Protein AF-A0A352NZB4-F1 (afdb_monomer)

Radius of gyration: 23.33 Å; Cα contacts (8 Å, |Δi|>4): 20; chains: 1; bounding box: 43×46×61 Å

Sequence (84 aa):
MKISITVETTAIKKLCILLFWLFVWELCSLFIGNSLILPSPFEVIKTLFILARGTYFWKSVFSSIVRVILGILISIVIGIVLGV

pLDDT: mean 83.31, std 14.48, range [38.16, 98.44]

Foldseek 3Di:
DDDDPPPVVVVVVVVVVVVVVLVVLQVVCVVVVDCVPRNRPVVVVVVCVVLVPDPVNVVVVVVVVVVVVVVVVVVVVVCVVVVD

Mean predicted aligned error: 9.97 Å

Solvent-accessible surface area (backbone atoms only — not comparable to full-atom values): 4841 Å² total; per-residue (Å²): 136,89,77,87,73,72,57,62,63,54,54,51,50,51,50,51,52,51,50,51,52,52,48,51,49,38,52,51,20,62,74,66,72,40,70,88,81,38,58,38,66,66,58,49,53,52,49,51,52,55,43,70,70,34,68,67,48,55,54,49,52,51,53,51,51,52,50,51,53,50,52,51,52,51,52,50,54,52,49,52,68,74,72,107

Structure (mmCIF, N/CA/C/O backbone):
data_AF-A0A352NZB4-F1
#
_entr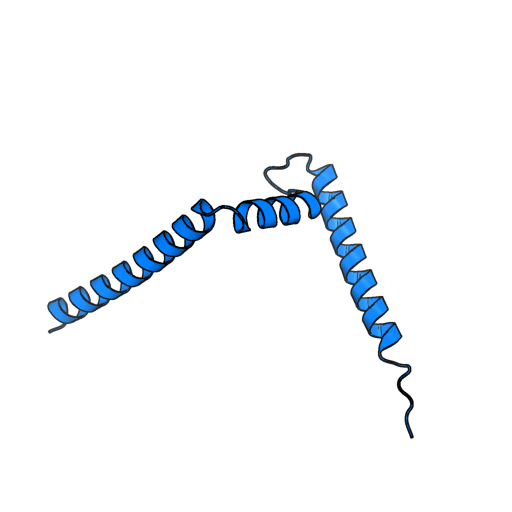y.id   AF-A0A352NZB4-F1
#
loop_
_atom_site.group_PDB
_atom_site.id
_atom_site.type_symbol
_atom_site.label_atom_id
_atom_site.label_alt_id
_atom_site.label_comp_id
_atom_site.label_asym_id
_atom_site.label_entity_id
_atom_site.label_seq_id
_atom_site.pdbx_PDB_ins_code
_atom_site.Cartn_x
_atom_site.Cartn_y
_atom_site.Cartn_z
_atom_site.occupancy
_atom_site.B_iso_or_equiv
_atom_site.auth_seq_id
_atom_site.auth_comp_id
_atom_site.auth_asym_id
_atom_site.auth_atom_id
_atom_site.pdbx_PDB_model_num
ATOM 1 N N . MET A 1 1 ? 7.893 -29.104 33.634 1.00 40.34 1 MET A N 1
ATOM 2 C CA . MET A 1 1 ? 6.750 -29.102 32.698 1.00 40.34 1 MET A CA 1
ATOM 3 C C . MET A 1 1 ? 6.081 -27.728 32.782 1.00 40.34 1 MET A C 1
ATOM 5 O O . MET A 1 1 ? 5.328 -27.489 33.713 1.00 40.34 1 MET A O 1
ATOM 9 N N . LYS A 1 2 ? 6.491 -26.763 31.938 1.00 38.16 2 LYS A N 1
ATOM 10 C CA . LYS A 1 2 ? 5.984 -25.374 31.977 1.00 38.16 2 LYS A CA 1
ATOM 11 C C . LYS A 1 2 ? 4.710 -25.285 31.139 1.00 38.16 2 LYS A C 1
ATOM 13 O O . LYS A 1 2 ? 4.739 -25.587 29.953 1.00 38.16 2 LYS A O 1
ATOM 18 N N . ILE A 1 3 ? 3.619 -24.920 31.799 1.00 50.97 3 ILE A N 1
ATOM 19 C CA . ILE A 1 3 ? 2.255 -24.893 31.269 1.00 50.97 3 ILE A CA 1
ATOM 20 C C . ILE A 1 3 ? 1.955 -23.504 30.685 1.00 50.97 3 ILE A C 1
ATOM 22 O O . ILE A 1 3 ? 2.388 -22.481 31.214 1.00 50.97 3 ILE A O 1
ATOM 26 N N . SER A 1 4 ? 1.244 -23.511 29.564 1.00 54.59 4 SER A N 1
ATOM 27 C CA . SER A 1 4 ? 1.047 -22.486 28.531 1.00 54.59 4 SER A CA 1
ATOM 28 C C . SER A 1 4 ? 0.287 -21.196 28.911 1.00 54.59 4 SER A C 1
ATOM 30 O O . SER A 1 4 ? -0.446 -20.658 28.090 1.00 54.59 4 SER A O 1
ATOM 32 N N . ILE A 1 5 ? 0.452 -20.649 30.117 1.00 58.38 5 ILE A N 1
ATOM 33 C CA . ILE A 1 5 ? -0.366 -19.519 30.623 1.00 58.38 5 ILE A CA 1
ATOM 34 C C . ILE A 1 5 ? 0.155 -18.100 30.297 1.00 58.38 5 ILE A C 1
ATOM 36 O O . ILE A 1 5 ? -0.502 -17.118 30.629 1.00 58.38 5 ILE A O 1
ATOM 40 N N . THR A 1 6 ? 1.307 -17.932 29.638 1.00 56.25 6 THR A N 1
ATOM 41 C CA . THR A 1 6 ? 1.907 -16.596 29.391 1.00 56.25 6 THR A CA 1
ATOM 42 C C . THR A 1 6 ? 1.563 -15.953 28.040 1.00 56.25 6 THR A C 1
ATOM 44 O O . THR A 1 6 ? 1.835 -14.768 27.842 1.00 56.25 6 THR A O 1
ATOM 47 N N . VAL A 1 7 ? 0.964 -16.691 27.103 1.00 56.28 7 VAL A N 1
ATOM 48 C CA . VAL A 1 7 ? 0.706 -16.184 25.738 1.00 56.28 7 VAL A CA 1
ATOM 49 C C . VAL A 1 7 ? -0.609 -15.390 25.657 1.00 56.28 7 VAL A C 1
ATOM 51 O O . VAL A 1 7 ? -0.679 -14.374 24.969 1.00 56.28 7 VAL A O 1
ATOM 54 N N . GLU A 1 8 ? -1.621 -15.784 26.433 1.00 59.28 8 GLU A N 1
ATOM 55 C CA . GLU A 1 8 ? -2.944 -15.137 26.485 1.00 59.28 8 GLU A CA 1
ATOM 56 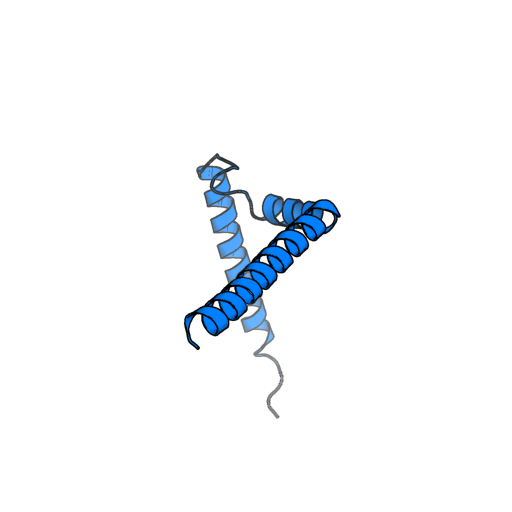C C . GLU A 1 8 ? -2.842 -13.646 26.864 1.00 59.28 8 GLU A C 1
ATOM 58 O O . GLU A 1 8 ? -3.361 -12.769 26.173 1.00 59.28 8 GLU A O 1
ATOM 63 N N . THR A 1 9 ? -2.089 -13.322 27.922 1.00 63.50 9 THR A N 1
ATOM 64 C CA . THR A 1 9 ? -1.968 -11.941 28.426 1.00 63.50 9 THR A CA 1
ATOM 65 C C . THR A 1 9 ? -1.234 -11.016 27.456 1.00 63.50 9 THR A C 1
ATOM 67 O O . THR A 1 9 ? -1.550 -9.828 27.372 1.00 63.50 9 THR A O 1
ATOM 70 N N . THR A 1 10 ? -0.273 -11.537 26.688 1.00 67.81 10 THR A N 1
ATOM 71 C CA . THR A 1 10 ? 0.469 -10.744 25.698 1.00 67.81 10 THR A CA 1
ATOM 72 C C . THR A 1 10 ? -0.344 -10.496 24.430 1.00 67.81 10 THR A C 1
ATOM 74 O O . THR A 1 10 ? -0.271 -9.392 23.884 1.00 67.81 10 THR A O 1
ATOM 77 N N . ALA A 1 11 ? -1.156 -11.462 23.989 1.00 77.31 11 ALA A N 1
ATOM 78 C CA . ALA A 1 11 ? -2.095 -11.277 22.882 1.00 77.31 11 ALA A CA 1
ATOM 79 C C . ALA A 1 11 ? -3.180 -10.243 23.228 1.00 77.31 11 ALA A C 1
ATOM 81 O O . ALA A 1 11 ? -3.398 -9.305 22.459 1.00 77.31 11 ALA A O 1
ATOM 82 N N . ILE A 1 12 ? -3.773 -10.343 24.422 1.00 81.62 12 ILE A N 1
ATOM 83 C CA . ILE A 1 12 ? -4.762 -9.377 24.925 1.00 81.62 12 ILE A CA 1
ATOM 84 C C . ILE A 1 12 ? -4.145 -7.978 25.020 1.00 81.62 12 ILE A C 1
ATOM 86 O O . ILE A 1 12 ? -4.735 -7.007 24.552 1.00 81.62 12 ILE A O 1
ATOM 90 N N . LYS A 1 13 ? -2.918 -7.860 25.543 1.00 83.38 13 LYS A N 1
ATOM 91 C CA . LYS A 1 13 ? -2.220 -6.569 25.628 1.00 83.38 13 LYS A CA 1
ATOM 92 C C . LYS A 1 13 ? -1.988 -5.949 24.246 1.00 83.38 13 LYS A C 1
ATOM 94 O O . LYS A 1 13 ? -2.220 -4.755 24.077 1.00 83.38 13 LYS A O 1
ATOM 99 N N . LYS A 1 14 ? -1.557 -6.738 23.255 1.00 83.69 14 LYS A N 1
ATOM 100 C CA . LYS A 1 14 ? -1.386 -6.264 21.869 1.00 83.69 14 LYS A CA 1
ATOM 101 C C . LYS A 1 14 ? -2.707 -5.821 21.249 1.00 83.69 14 LYS A C 1
ATOM 103 O O . LYS A 1 14 ? -2.740 -4.772 20.612 1.00 83.69 14 LYS A O 1
ATOM 108 N N . LEU A 1 15 ? -3.778 -6.583 21.462 1.00 86.19 15 LEU A N 1
ATOM 109 C CA . LEU A 1 15 ? -5.107 -6.232 20.972 1.00 86.19 15 LEU A CA 1
ATOM 110 C C . LEU A 1 15 ? -5.605 -4.925 21.604 1.00 86.19 15 LEU A C 1
ATOM 112 O O . LEU A 1 15 ? -6.081 -4.055 20.884 1.00 86.19 15 LEU A O 1
ATOM 116 N N . CYS A 1 16 ? -5.410 -4.738 22.912 1.00 85.31 16 CYS A N 1
ATOM 117 C CA . CYS A 1 16 ? -5.736 -3.487 23.599 1.00 85.31 16 CYS A CA 1
ATOM 118 C C . CYS A 1 16 ? -4.920 -2.298 23.075 1.00 85.31 16 CYS A C 1
ATOM 120 O O . CYS A 1 16 ? -5.479 -1.222 22.903 1.00 85.31 16 CYS A O 1
ATOM 122 N N . ILE A 1 17 ? -3.624 -2.475 22.788 1.00 88.44 17 ILE A N 1
ATOM 123 C CA . ILE A 1 17 ? -2.786 -1.420 22.188 1.00 88.44 17 ILE A CA 1
ATOM 124 C C . ILE A 1 17 ? -3.299 -1.058 20.790 1.00 88.44 17 ILE A C 1
ATOM 126 O O . ILE A 1 17 ? -3.395 0.121 20.457 1.00 88.44 17 ILE A O 1
ATOM 130 N N . LEU A 1 18 ? -3.651 -2.063 19.986 1.00 88.81 18 LEU A N 1
ATOM 131 C CA . LEU A 1 18 ? -4.183 -1.856 18.643 1.00 88.81 18 LEU A CA 1
ATOM 132 C C . LEU A 1 18 ? -5.527 -1.125 18.695 1.00 88.81 18 LEU A C 1
ATOM 134 O O . LEU A 1 18 ? -5.691 -0.136 17.988 1.00 88.81 18 LEU A O 1
ATOM 138 N N . LEU A 1 19 ? -6.452 -1.552 19.562 1.00 87.62 19 LEU A N 1
ATOM 139 C CA . LEU A 1 19 ? -7.733 -0.869 19.767 1.00 87.62 19 LEU A CA 1
ATOM 140 C C . LEU A 1 19 ? -7.545 0.556 20.287 1.00 87.62 19 LEU A C 1
ATOM 142 O O . LEU A 1 19 ? -8.216 1.459 19.802 1.00 87.62 19 LEU A O 1
ATOM 146 N N . PHE A 1 20 ? -6.635 0.769 21.240 1.00 89.00 20 PHE A N 1
ATOM 147 C CA . PHE A 1 20 ? -6.324 2.101 21.756 1.00 89.00 20 PHE A CA 1
ATOM 148 C C . PHE A 1 20 ? -5.850 3.019 20.631 1.00 89.00 20 PHE A C 1
ATOM 150 O O . PHE A 1 20 ? -6.369 4.119 20.473 1.00 89.00 20 PHE A O 1
ATOM 157 N N . TRP A 1 21 ? -4.914 2.553 19.805 1.00 89.12 21 TRP A N 1
ATOM 158 C CA . TRP A 1 21 ? -4.409 3.346 18.690 1.00 89.12 21 TRP A CA 1
ATOM 159 C C . TRP A 1 21 ? -5.468 3.576 17.605 1.00 89.12 21 TRP A C 1
ATOM 161 O O . TRP A 1 21 ? -5.563 4.673 17.061 1.00 89.12 21 TRP A O 1
ATOM 171 N N . LEU A 1 22 ? -6.307 2.573 17.329 1.00 86.62 22 LEU A N 1
ATOM 172 C CA . LEU A 1 22 ? -7.434 2.699 16.403 1.00 86.62 22 LEU A CA 1
ATOM 173 C C . LEU A 1 22 ? -8.456 3.727 16.907 1.00 86.62 22 LEU A C 1
ATOM 175 O O . LEU A 1 22 ? -8.978 4.507 16.118 1.00 86.62 22 LEU A O 1
ATOM 179 N N . PHE A 1 23 ? -8.695 3.766 18.219 1.00 86.12 23 PHE A N 1
ATOM 180 C CA . PHE A 1 23 ? -9.571 4.742 18.857 1.00 86.12 23 PHE A CA 1
ATOM 181 C C . PHE A 1 23 ? -8.982 6.153 18.816 1.00 86.12 23 PHE A C 1
ATOM 183 O O . PHE A 1 23 ? -9.701 7.097 18.512 1.00 86.12 23 PHE A O 1
ATOM 190 N N . VAL A 1 24 ? -7.675 6.305 19.059 1.00 87.19 24 VAL A N 1
ATOM 191 C CA . VAL A 1 24 ? -6.970 7.588 18.883 1.00 87.19 24 VAL A CA 1
ATOM 192 C C . VAL A 1 24 ? -7.100 8.069 17.440 1.00 87.19 24 VAL A C 1
ATOM 194 O O . VAL A 1 24 ? -7.406 9.236 17.213 1.00 87.19 24 VAL A O 1
ATOM 197 N N . TRP A 1 25 ? -6.927 7.174 16.466 1.00 85.12 25 TRP A N 1
ATOM 198 C CA . TRP A 1 25 ? -7.087 7.507 15.053 1.00 85.12 25 TRP A CA 1
ATOM 199 C C . TRP A 1 25 ? -8.528 7.918 14.717 1.00 85.12 25 TRP A C 1
ATOM 201 O O . TRP A 1 25 ? -8.7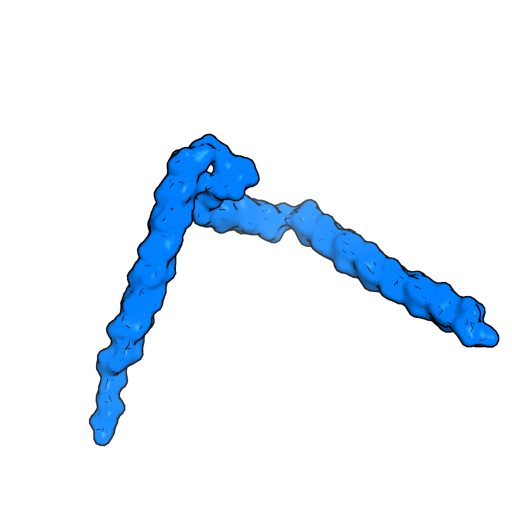24 8.935 14.050 1.00 85.12 25 TRP A O 1
ATOM 211 N N . GLU A 1 26 ? -9.530 7.203 15.234 1.00 82.44 26 GLU A N 1
ATOM 212 C CA . GLU A 1 26 ? -10.939 7.580 15.082 1.00 82.44 26 GLU A CA 1
ATOM 213 C C . GLU A 1 26 ? -11.212 8.965 15.684 1.00 82.44 26 GLU A C 1
ATOM 215 O O . GLU A 1 26 ? -11.784 9.826 15.017 1.00 82.44 26 GLU A O 1
ATOM 220 N N . LEU A 1 27 ? -10.722 9.231 16.899 1.00 82.00 27 LEU A N 1
ATOM 221 C CA . LEU A 1 27 ? -10.869 10.528 17.559 1.00 82.00 27 LEU A CA 1
ATOM 222 C C . LEU A 1 27 ? -10.231 11.649 16.731 1.00 82.00 27 LEU A C 1
ATOM 224 O O . LEU A 1 27 ? -10.867 12.672 16.484 1.00 82.00 27 LEU A O 1
ATOM 228 N N . CYS A 1 28 ? -9.003 11.445 16.249 1.00 81.31 28 CYS A N 1
ATOM 229 C CA . CYS A 1 28 ? -8.336 12.389 15.357 1.00 81.31 28 CYS A CA 1
ATOM 230 C C . CYS A 1 28 ? -9.150 12.628 14.078 1.00 81.31 28 CYS A C 1
ATOM 232 O O . CYS A 1 28 ? -9.295 13.777 13.668 1.00 81.31 28 CYS A O 1
ATOM 234 N N . SER A 1 29 ? -9.722 11.585 13.470 1.00 80.88 29 SER A N 1
ATOM 235 C CA . SER A 1 29 ? -10.541 11.727 12.258 1.00 80.88 29 SER A CA 1
ATOM 236 C C . SER A 1 29 ? -11.778 12.607 12.489 1.00 80.88 29 SER A C 1
ATOM 238 O O . SER A 1 29 ? -12.093 13.463 11.659 1.00 80.88 29 SER A O 1
ATOM 240 N N . LEU A 1 30 ? -12.415 12.480 13.661 1.00 73.50 30 LEU A N 1
ATOM 241 C CA . LEU A 1 30 ? -13.567 13.291 14.058 1.00 73.50 30 LEU A CA 1
ATOM 242 C C . LEU A 1 30 ? -13.186 14.757 14.309 1.00 73.50 30 LEU A C 1
ATOM 244 O O . LEU A 1 30 ? -13.907 15.651 13.870 1.00 73.50 30 LEU A O 1
ATOM 248 N N . PHE A 1 31 ? -12.048 15.018 14.965 1.00 71.88 31 PHE A N 1
ATOM 249 C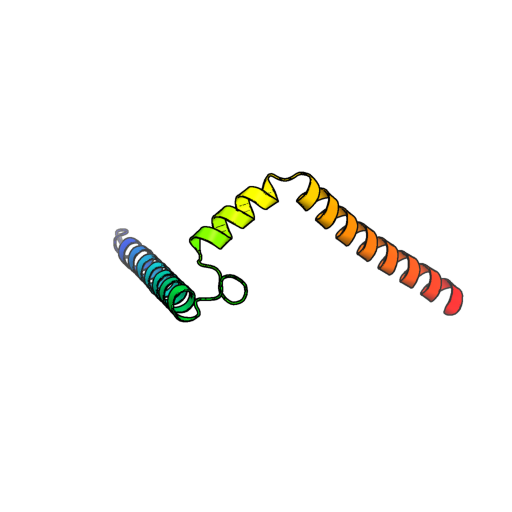 CA . PHE A 1 31 ? -11.568 16.385 15.218 1.00 71.88 31 PHE A CA 1
ATOM 250 C C . PHE A 1 31 ? -11.127 17.116 13.947 1.00 71.88 31 PHE A C 1
ATOM 252 O O . PHE A 1 31 ? -11.323 18.326 13.846 1.00 71.88 31 PHE A O 1
ATOM 259 N N . ILE A 1 32 ? -10.532 16.407 12.982 1.00 72.56 32 ILE A N 1
ATOM 260 C CA . ILE A 1 32 ? -10.109 17.004 11.708 1.00 72.56 32 ILE A CA 1
ATOM 261 C C . ILE A 1 32 ? -11.330 17.403 10.861 1.00 72.56 32 ILE A C 1
ATOM 263 O O . ILE A 1 32 ? -11.225 18.331 10.060 1.00 72.56 32 ILE A O 1
ATOM 267 N N . GLY A 1 33 ? -12.478 16.728 11.016 1.00 60.38 33 GLY A N 1
ATOM 268 C CA . GLY A 1 33 ? -13.746 17.070 10.349 1.00 60.38 33 GLY A CA 1
ATOM 269 C C . GLY A 1 33 ? -13.711 17.011 8.814 1.00 60.38 33 GLY A C 1
ATOM 270 O O . GLY A 1 33 ? -14.710 17.293 8.159 1.00 60.38 33 GLY A O 1
ATOM 271 N N . ASN A 1 34 ? -12.567 16.640 8.234 1.00 58.50 34 ASN A N 1
ATOM 272 C CA . ASN A 1 34 ? -12.288 16.672 6.810 1.00 58.50 34 ASN A CA 1
ATOM 273 C C . ASN A 1 34 ? -11.918 15.262 6.340 1.00 58.50 34 ASN A C 1
ATOM 275 O O . ASN A 1 34 ? -10.773 14.813 6.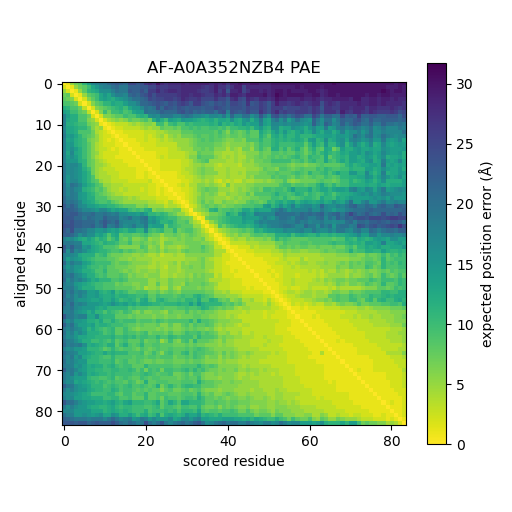465 1.00 58.50 34 ASN A O 1
ATOM 279 N N . SER A 1 35 ? -12.899 14.570 5.765 1.00 59.28 35 SER A N 1
ATOM 280 C CA . SER A 1 35 ? -12.798 13.190 5.266 1.00 59.28 35 SER A CA 1
ATOM 281 C C . SER A 1 35 ? -11.760 12.999 4.149 1.00 59.28 35 SER A C 1
ATOM 283 O O . SER A 1 35 ? -11.411 11.868 3.825 1.00 59.28 35 SER A O 1
ATOM 285 N N . LEU A 1 36 ? -11.228 14.093 3.593 1.00 60.16 36 LEU A N 1
ATOM 286 C CA . LEU A 1 36 ? -10.140 14.105 2.611 1.00 60.16 36 LEU A CA 1
ATOM 287 C C . LEU A 1 36 ? -8.734 13.991 3.220 1.00 60.16 36 LEU A C 1
ATOM 289 O O . LEU A 1 36 ? -7.831 13.524 2.533 1.00 60.16 36 LEU A O 1
ATOM 293 N N . ILE A 1 37 ? -8.526 14.425 4.468 1.00 65.94 37 ILE A N 1
ATOM 294 C CA . ILE A 1 37 ? -7.185 14.466 5.085 1.00 65.94 37 ILE A CA 1
ATOM 295 C C . ILE A 1 37 ? -6.979 13.270 6.013 1.00 65.94 37 ILE A C 1
ATOM 297 O O . ILE A 1 37 ? -5.915 12.654 5.994 1.00 65.94 37 ILE A O 1
ATOM 301 N N . LEU A 1 38 ? -7.994 12.926 6.810 1.00 72.44 38 LEU A N 1
ATOM 302 C CA . LEU A 1 38 ? -7.917 11.811 7.749 1.00 72.44 38 LEU A CA 1
ATOM 303 C C . LEU A 1 38 ? -9.257 11.057 7.787 1.00 72.44 38 LEU A C 1
ATOM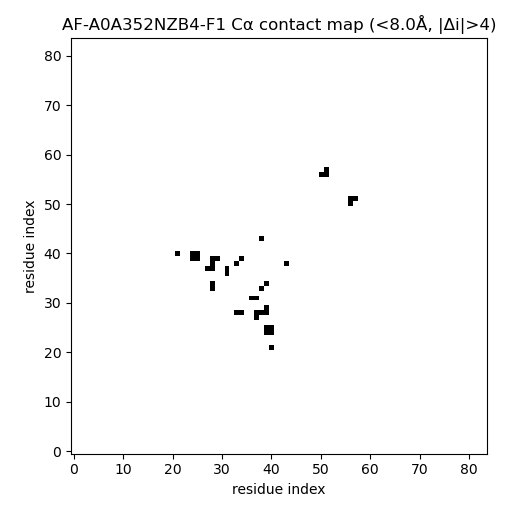 305 O O . LEU A 1 38 ? -10.065 11.294 8.682 1.00 72.44 38 LEU A O 1
ATOM 309 N N . PRO A 1 39 ? -9.538 10.186 6.799 1.00 78.81 39 PRO A N 1
ATOM 310 C CA . PRO A 1 39 ? -10.738 9.357 6.819 1.00 78.81 39 PRO A CA 1
ATOM 311 C C . PRO A 1 39 ? -10.726 8.415 8.030 1.00 78.81 39 PRO A C 1
ATOM 313 O O . PRO A 1 39 ? -9.664 7.959 8.464 1.00 78.81 39 PRO A O 1
ATOM 316 N N . SER A 1 40 ? -11.912 8.111 8.560 1.00 82.56 40 SER A N 1
ATOM 317 C CA . SER A 1 40 ? -12.060 7.163 9.665 1.00 82.56 40 SER A CA 1
ATOM 318 C C . SER A 1 40 ? -11.588 5.762 9.254 1.00 82.56 40 SER A C 1
ATOM 320 O O . SER A 1 40 ? -11.746 5.369 8.089 1.00 82.56 40 SER A O 1
ATOM 322 N N . PRO A 1 41 ? -11.050 4.951 10.183 1.00 79.31 41 PRO A N 1
ATOM 323 C CA . PRO A 1 41 ? -10.556 3.612 9.872 1.00 79.31 41 PRO A CA 1
ATOM 324 C C . PRO A 1 41 ? -11.635 2.717 9.245 1.00 79.31 41 PRO A C 1
ATOM 326 O O . PRO A 1 41 ? -11.341 1.904 8.368 1.00 79.31 41 PRO A O 1
ATOM 329 N N . PHE A 1 42 ? -12.897 2.884 9.656 1.00 80.75 42 PHE A N 1
ATOM 330 C CA . PHE A 1 42 ? -14.023 2.135 9.100 1.00 80.75 42 PHE A CA 1
ATOM 331 C C . PHE A 1 42 ? -14.286 2.487 7.630 1.00 80.75 42 PHE A C 1
ATOM 333 O O . PHE A 1 42 ? -14.425 1.590 6.794 1.00 80.75 42 PHE A O 1
ATOM 340 N N . GLU A 1 43 ? -14.291 3.779 7.291 1.00 82.62 43 GLU A N 1
ATOM 341 C CA . GLU A 1 43 ? -14.476 4.232 5.910 1.00 82.62 43 GLU A CA 1
ATOM 342 C C . GLU A 1 43 ? -13.293 3.828 5.023 1.00 82.62 43 GLU A C 1
ATOM 344 O O . GLU A 1 43 ? -13.501 3.470 3.861 1.00 82.62 43 GLU A O 1
ATOM 349 N N . VAL A 1 44 ? -12.072 3.779 5.570 1.00 86.44 44 VAL A N 1
ATOM 350 C CA . VAL A 1 44 ? -10.899 3.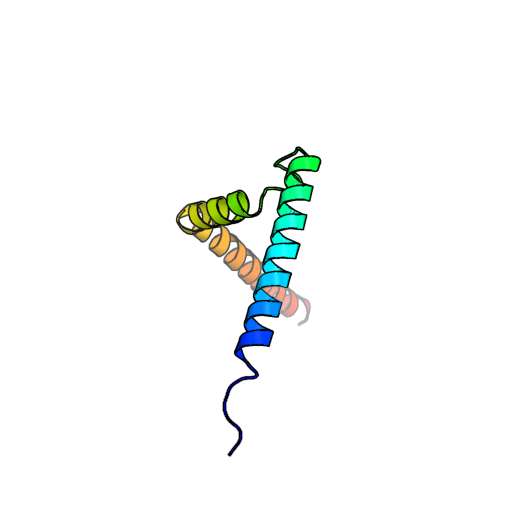233 4.867 1.00 86.44 44 VAL A CA 1
ATOM 351 C C . VAL A 1 44 ? -11.121 1.766 4.510 1.00 86.44 44 VAL A C 1
ATOM 353 O O . VAL A 1 44 ? -11.008 1.410 3.338 1.00 86.44 44 VAL A O 1
ATOM 356 N N . ILE A 1 45 ? -11.474 0.913 5.478 1.00 87.31 45 ILE A N 1
ATOM 357 C CA . ILE A 1 45 ? -11.681 -0.527 5.236 1.00 87.31 45 ILE A CA 1
ATOM 358 C C . ILE A 1 45 ? -12.813 -0.751 4.229 1.00 87.31 45 ILE A C 1
ATOM 360 O O . ILE A 1 45 ? -12.669 -1.540 3.292 1.00 87.31 45 ILE A O 1
ATOM 364 N N . LYS A 1 46 ? -13.925 -0.030 4.384 1.00 88.06 46 LYS A N 1
ATOM 365 C CA . LYS A 1 46 ? -15.074 -0.095 3.478 1.00 88.06 46 LYS A CA 1
ATOM 366 C C . LYS A 1 46 ? -14.691 0.314 2.058 1.00 88.06 46 LYS A C 1
ATOM 368 O O . LYS A 1 46 ? -14.981 -0.419 1.114 1.00 88.06 46 LYS A O 1
ATOM 373 N N . THR A 1 47 ? -14.006 1.445 1.905 1.00 87.56 47 THR A N 1
ATOM 374 C CA . THR A 1 47 ? -13.536 1.934 0.603 1.00 87.56 47 THR A CA 1
ATOM 375 C C . THR A 1 47 ? -12.570 0.941 -0.023 1.00 87.56 47 THR A C 1
ATOM 377 O O . THR A 1 47 ? -12.717 0.613 -1.195 1.00 87.56 47 THR A O 1
ATOM 380 N N . LEU A 1 48 ? -11.636 0.396 0.757 1.00 88.44 48 LEU A N 1
ATOM 381 C CA . LEU A 1 48 ? -10.665 -0.591 0.294 1.00 88.44 48 LEU A CA 1
ATOM 382 C C . LEU A 1 48 ? -11.364 -1.861 -0.201 1.00 88.44 48 LEU A C 1
ATOM 384 O O . LEU A 1 48 ? -11.029 -2.354 -1.273 1.00 88.44 48 LEU A O 1
ATOM 388 N N . PHE A 1 49 ? -12.390 -2.341 0.505 1.00 89.75 49 PHE A N 1
ATOM 389 C CA . PHE A 1 49 ? -13.174 -3.500 0.078 1.00 89.75 49 PHE A CA 1
ATOM 390 C C . PHE A 1 49 ? -13.997 -3.226 -1.192 1.00 89.75 49 PHE A C 1
ATOM 392 O O . PHE A 1 49 ? -14.020 -4.049 -2.110 1.00 89.75 49 PHE A O 1
ATOM 399 N N . ILE A 1 50 ? -14.639 -2.056 -1.279 1.00 90.56 50 ILE A N 1
ATOM 400 C CA . ILE A 1 50 ? -15.385 -1.625 -2.472 1.00 90.56 50 ILE A CA 1
ATOM 401 C C . ILE A 1 50 ? -14.449 -1.540 -3.682 1.00 90.56 50 ILE A C 1
ATOM 403 O O . ILE A 1 50 ? -14.758 -2.082 -4.746 1.00 90.56 50 ILE A O 1
ATOM 407 N N . LEU A 1 51 ? -13.292 -0.898 -3.515 1.00 90.06 51 LEU A N 1
ATOM 408 C CA . LEU A 1 51 ? -12.314 -0.703 -4.579 1.00 90.06 51 LEU A CA 1
ATOM 409 C C . LEU A 1 51 ? -11.681 -2.034 -4.994 1.00 90.06 51 LEU A C 1
ATOM 411 O O . LEU A 1 51 ? -11.590 -2.309 -6.186 1.00 90.06 51 LEU A O 1
ATOM 415 N N . ALA A 1 52 ? -11.349 -2.900 -4.034 1.00 89.44 52 ALA A N 1
ATOM 416 C CA . ALA A 1 52 ? -10.816 -4.235 -4.297 1.00 89.44 52 ALA A CA 1
ATOM 417 C C . ALA A 1 52 ? -11.795 -5.130 -5.076 1.00 89.44 52 ALA A C 1
ATOM 419 O O . ALA A 1 52 ? -11.357 -5.971 -5.863 1.00 89.44 52 ALA A O 1
ATOM 420 N N . ARG A 1 53 ? -13.112 -4.951 -4.900 1.00 87.38 53 ARG A N 1
ATOM 421 C CA . ARG A 1 53 ? -14.137 -5.663 -5.683 1.00 87.38 53 ARG A CA 1
ATOM 422 C C . ARG A 1 53 ? -14.327 -5.075 -7.086 1.00 87.38 53 ARG A C 1
ATOM 424 O O . ARG A 1 53 ? -14.789 -5.773 -7.988 1.00 87.38 53 ARG A O 1
ATOM 431 N N . GLY A 1 54 ? -13.982 -3.805 -7.286 1.00 89.75 54 GLY A N 1
ATOM 432 C CA . GLY A 1 54 ? -14.087 -3.131 -8.574 1.00 89.75 54 GLY A CA 1
ATOM 433 C C . GLY A 1 54 ? -13.056 -3.642 -9.583 1.00 89.75 54 GLY A C 1
ATOM 434 O O . GLY A 1 54 ? -11.850 -3.549 -9.371 1.00 89.75 54 GLY A O 1
ATOM 435 N N . THR A 1 55 ? -13.511 -4.106 -10.747 1.00 85.12 55 THR A N 1
ATOM 436 C CA . THR A 1 55 ? -12.621 -4.535 -11.846 1.00 85.12 55 THR A CA 1
ATOM 437 C C . THR A 1 55 ? -11.734 -3.398 -12.366 1.00 85.12 55 THR A C 1
ATOM 439 O O . THR A 1 55 ? -10.608 -3.629 -12.808 1.00 85.12 55 THR A O 1
ATOM 442 N N . TYR A 1 56 ? -12.211 -2.153 -12.266 1.00 90.81 56 TYR A N 1
ATOM 443 C CA . TYR A 1 56 ? -11.463 -0.955 -12.642 1.00 90.81 56 TYR A CA 1
ATOM 444 C C . TYR A 1 56 ? -10.191 -0.756 -11.805 1.00 90.81 56 TYR A C 1
ATOM 446 O O . TYR A 1 56 ? -9.158 -0.375 -12.356 1.00 90.81 56 TYR A O 1
ATOM 454 N N . PHE A 1 57 ? -10.236 -1.063 -10.503 1.00 90.62 57 PHE A N 1
ATOM 455 C CA . PHE A 1 57 ? -9.075 -0.953 -9.617 1.00 90.62 57 PHE A CA 1
ATOM 456 C C . PHE A 1 57 ? -7.936 -1.845 -10.105 1.00 90.62 57 PHE A C 1
ATOM 458 O O . PHE A 1 57 ? -6.840 -1.362 -10.376 1.00 90.62 57 PHE A O 1
ATOM 465 N N . TRP A 1 58 ? -8.229 -3.126 -10.329 1.00 93.69 58 TRP A N 1
ATOM 466 C CA . TRP A 1 58 ? -7.251 -4.082 -10.839 1.00 93.69 58 TRP A CA 1
ATOM 467 C C . TRP A 1 58 ? -6.728 -3.691 -12.214 1.00 93.69 58 TRP A C 1
ATOM 469 O O . TRP A 1 58 ? -5.519 -3.713 -12.432 1.00 93.69 58 TRP A O 1
ATOM 479 N N . LYS A 1 59 ? -7.604 -3.256 -13.128 1.00 92.81 59 LYS A N 1
ATOM 480 C CA . LYS A 1 59 ? -7.181 -2.771 -14.449 1.00 92.81 59 LYS A CA 1
ATOM 481 C C . LYS A 1 59 ? -6.192 -1.605 -14.336 1.00 92.81 59 LYS A C 1
ATOM 483 O O . LYS A 1 59 ? -5.200 -1.579 -15.061 1.00 92.81 59 LYS A O 1
ATOM 488 N N . SER A 1 60 ? -6.442 -0.669 -13.422 1.00 94.38 60 SER A N 1
ATOM 489 C CA . SER A 1 60 ? -5.546 0.459 -13.152 1.00 94.38 60 SER A CA 1
ATOM 490 C C . SER A 1 60 ? -4.203 -0.004 -12.572 1.00 94.38 60 SER A C 1
ATOM 492 O O . SER A 1 60 ? -3.148 0.380 -13.080 1.00 94.38 60 SER A O 1
ATOM 494 N N . VAL A 1 61 ? -4.230 -0.903 -11.581 1.00 94.56 61 VAL A N 1
ATOM 495 C CA . VAL A 1 61 ? -3.026 -1.491 -10.967 1.00 94.56 61 VAL A CA 1
ATOM 496 C C . VAL A 1 61 ? -2.170 -2.201 -12.016 1.00 94.56 61 VAL A C 1
ATOM 498 O O . VAL A 1 61 ? -0.987 -1.892 -12.152 1.00 94.56 61 VAL A O 1
ATOM 501 N N . PHE A 1 62 ? -2.763 -3.087 -12.820 1.00 96.12 62 PHE A N 1
ATOM 502 C CA . PHE A 1 62 ? -2.051 -3.774 -13.898 1.00 96.12 62 PHE A CA 1
ATOM 503 C C . PHE A 1 62 ? -1.527 -2.801 -14.953 1.00 96.12 62 PHE A C 1
ATOM 505 O O . PHE A 1 62 ? -0.391 -2.948 -15.396 1.00 96.12 62 PHE A O 1
ATOM 512 N N . SER A 1 63 ? -2.301 -1.778 -15.329 1.00 95.38 63 SER A N 1
ATOM 513 C CA . SER A 1 63 ? -1.830 -0.756 -16.270 1.00 95.38 63 SER A CA 1
ATOM 514 C C . SER A 1 63 ? -0.611 0.001 -15.739 1.00 95.38 63 SER A C 1
ATOM 516 O O . SER A 1 63 ? 0.310 0.272 -16.510 1.00 95.38 63 SER A O 1
ATOM 518 N N . SER A 1 64 ? -0.576 0.310 -14.440 1.00 96.62 64 SER A N 1
ATOM 519 C CA . SER A 1 64 ? 0.578 0.936 -13.790 1.00 96.62 64 SER A CA 1
ATOM 520 C C . SER A 1 64 ? 1.802 0.018 -13.822 1.00 96.62 64 SER A C 1
ATOM 522 O O . SER A 1 64 ? 2.862 0.416 -14.305 1.00 96.62 64 SER A O 1
ATOM 524 N N . ILE A 1 65 ? 1.634 -1.244 -13.413 1.00 97.75 65 ILE A N 1
ATOM 525 C CA . ILE A 1 65 ? 2.710 -2.245 -13.401 1.00 97.75 65 ILE A CA 1
ATOM 526 C C . ILE A 1 65 ? 3.290 -2.446 -14.807 1.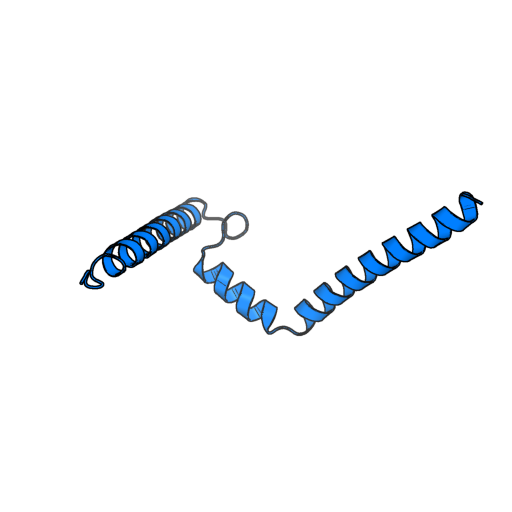00 97.75 65 ILE A C 1
ATOM 528 O O . ILE A 1 65 ? 4.503 -2.360 -14.990 1.00 97.75 65 ILE A O 1
ATOM 532 N N . VAL A 1 66 ? 2.436 -2.655 -15.814 1.00 97.75 66 VAL A N 1
ATOM 533 C CA . VAL A 1 66 ? 2.865 -2.838 -17.210 1.00 97.75 66 VAL A CA 1
ATOM 534 C C . VAL A 1 66 ? 3.630 -1.615 -17.707 1.00 97.75 66 VAL A C 1
ATOM 536 O O . VAL A 1 66 ? 4.676 -1.765 -18.331 1.00 97.75 66 VAL A O 1
ATOM 539 N N . ARG A 1 67 ? 3.158 -0.402 -17.402 1.00 97.06 67 ARG A N 1
ATOM 540 C CA . ARG A 1 67 ? 3.834 0.840 -17.799 1.00 97.06 67 ARG A CA 1
ATOM 541 C C . ARG A 1 67 ? 5.234 0.949 -17.194 1.00 97.06 67 ARG A C 1
ATOM 543 O O . ARG A 1 67 ? 6.158 1.329 -17.906 1.00 97.06 67 ARG A O 1
ATOM 550 N N . VAL A 1 68 ? 5.398 0.596 -15.917 1.00 97.94 68 VAL A N 1
ATOM 551 C CA . VAL A 1 68 ? 6.707 0.591 -15.241 1.00 97.94 68 VAL A CA 1
ATOM 552 C C . VAL A 1 68 ? 7.641 -0.439 -15.876 1.00 97.94 68 VAL A C 1
ATOM 554 O O . VAL A 1 68 ? 8.770 -0.099 -16.221 1.00 97.94 68 VAL A O 1
ATOM 557 N N . ILE A 1 69 ? 7.166 -1.667 -16.102 1.00 98.44 69 ILE A N 1
ATOM 558 C CA . ILE A 1 69 ? 7.959 -2.728 -16.742 1.00 98.44 69 ILE A CA 1
ATOM 559 C C . ILE A 1 69 ? 8.399 -2.310 -18.149 1.00 98.44 69 ILE A C 1
ATOM 561 O O . ILE A 1 69 ? 9.571 -2.451 -18.489 1.00 98.44 69 ILE A O 1
ATOM 565 N N . LEU A 1 70 ? 7.487 -1.756 -18.955 1.00 98.12 70 LEU A N 1
ATOM 566 C CA . LEU A 1 70 ? 7.809 -1.260 -20.294 1.00 98.12 70 LEU A CA 1
ATOM 567 C C . LEU A 1 70 ? 8.829 -0.122 -20.245 1.00 98.12 70 LEU A C 1
ATOM 569 O O . LEU A 1 70 ? 9.774 -0.132 -21.028 1.00 98.12 70 LEU A O 1
ATOM 573 N N . GLY A 1 71 ? 8.680 0.826 -19.317 1.00 97.69 71 GLY A N 1
ATOM 574 C CA . GLY A 1 71 ? 9.646 1.910 -19.137 1.00 97.69 71 GLY A CA 1
ATOM 575 C C . GLY A 1 71 ? 11.048 1.389 -18.815 1.00 97.69 71 GLY A C 1
ATOM 576 O O . GLY A 1 71 ? 12.025 1.847 -19.408 1.00 97.69 71 GLY A O 1
ATOM 577 N N . ILE A 1 72 ? 11.147 0.386 -17.939 1.00 98.25 72 ILE A N 1
ATOM 578 C CA . ILE A 1 72 ? 12.417 -0.273 -17.605 1.00 98.25 72 ILE A CA 1
ATOM 579 C C . ILE A 1 72 ? 12.994 -0.982 -18.835 1.00 98.25 72 ILE A C 1
ATOM 581 O O . ILE A 1 72 ? 14.160 -0.778 -19.160 1.00 98.25 72 ILE A O 1
ATOM 585 N N . LEU A 1 73 ? 12.183 -1.764 -19.553 1.00 98.31 73 LEU A N 1
ATOM 586 C CA . LEU A 1 73 ? 12.617 -2.489 -20.749 1.00 98.31 73 LEU A CA 1
ATOM 587 C C . LEU A 1 73 ? 13.168 -1.533 -21.818 1.00 98.31 73 LEU A C 1
ATOM 589 O O . LEU A 1 73 ? 14.250 -1.758 -22.354 1.00 98.31 73 LEU A O 1
ATOM 593 N N . ILE A 1 74 ? 12.447 -0.443 -22.086 1.00 98.00 74 ILE A N 1
ATOM 594 C CA . ILE A 1 74 ? 12.855 0.596 -23.038 1.00 98.00 74 ILE A CA 1
ATOM 595 C C . ILE A 1 74 ? 14.166 1.243 -22.587 1.00 98.00 74 ILE A C 1
ATOM 597 O O . ILE A 1 74 ? 15.076 1.399 -23.397 1.00 98.00 74 ILE A O 1
ATOM 601 N N . SER A 1 75 ? 14.291 1.567 -21.298 1.00 97.62 75 SER A N 1
ATOM 602 C CA . SER A 1 75 ? 15.513 2.156 -20.737 1.00 97.62 75 SER A CA 1
ATOM 603 C C . SER A 1 75 ? 16.723 1.235 -20.912 1.00 97.62 75 SER A C 1
ATOM 605 O O . SER A 1 75 ? 17.798 1.706 -21.269 1.00 97.62 75 SER A O 1
ATOM 607 N N . ILE A 1 76 ? 16.545 -0.077 -20.723 1.00 97.81 76 ILE A N 1
ATOM 608 C CA . ILE A 1 76 ? 17.597 -1.079 -20.943 1.00 97.81 76 ILE A CA 1
ATOM 609 C C . ILE A 1 76 ? 17.997 -1.128 -22.418 1.00 97.81 76 ILE A C 1
ATOM 611 O O . ILE A 1 76 ? 19.182 -1.049 -22.724 1.00 97.81 76 ILE A O 1
ATOM 615 N N . VAL A 1 77 ? 17.028 -1.234 -23.333 1.00 98.06 77 VAL A N 1
ATOM 616 C CA . VAL A 1 77 ? 17.306 -1.302 -24.778 1.00 98.06 77 VAL A CA 1
ATOM 617 C C . VAL A 1 77 ? 18.056 -0.057 -25.241 1.00 98.06 77 VAL A C 1
ATOM 619 O O . VAL A 1 77 ? 19.081 -0.173 -25.907 1.00 98.06 77 VAL A O 1
ATOM 622 N N . ILE A 1 78 ? 17.587 1.127 -24.846 1.00 98.00 78 ILE A N 1
ATOM 623 C CA . ILE A 1 78 ? 18.246 2.394 -25.176 1.00 98.00 78 ILE A CA 1
ATOM 624 C C . ILE A 1 78 ? 19.653 2.441 -24.570 1.00 98.00 78 ILE A C 1
ATOM 626 O O . ILE A 1 78 ? 20.595 2.817 -25.260 1.00 98.00 78 ILE A O 1
ATOM 630 N N . GLY A 1 79 ? 19.814 2.027 -23.310 1.00 97.31 79 GLY A N 1
ATOM 631 C CA . GLY A 1 79 ? 21.113 1.991 -22.641 1.00 97.31 79 GLY A CA 1
ATOM 632 C C . GLY A 1 79 ? 22.122 1.070 -23.329 1.00 97.31 79 GLY A C 1
ATOM 633 O O . GLY A 1 79 ? 23.287 1.434 -23.446 1.00 97.31 79 GLY A O 1
ATOM 634 N N . ILE A 1 80 ? 21.680 -0.085 -23.834 1.00 97.69 80 ILE A N 1
ATOM 635 C CA . ILE A 1 80 ? 22.530 -1.003 -24.605 1.00 97.69 80 ILE A CA 1
ATOM 636 C C . ILE A 1 80 ? 22.913 -0.378 -25.950 1.00 97.69 80 ILE A C 1
ATOM 638 O O . ILE A 1 80 ? 24.084 -0.385 -26.305 1.00 97.69 80 ILE A O 1
ATOM 642 N N . VAL A 1 81 ? 21.943 0.178 -26.684 1.00 97.56 81 VAL A N 1
ATOM 643 C CA . VAL A 1 81 ? 22.176 0.755 -28.021 1.00 97.56 81 VAL A CA 1
ATOM 644 C C . VAL A 1 81 ? 23.102 1.969 -27.976 1.00 97.56 81 VAL A C 1
ATOM 646 O O . VAL A 1 81 ? 23.887 2.153 -28.894 1.00 97.56 81 VAL A O 1
ATOM 649 N N . LEU A 1 82 ? 22.998 2.806 -26.943 1.00 96.88 82 LEU A N 1
ATOM 650 C CA . LEU A 1 82 ? 23.854 3.986 -26.789 1.00 96.88 82 LEU A CA 1
ATOM 651 C C . LEU A 1 82 ? 25.200 3.678 -26.120 1.00 96.88 82 LEU A C 1
ATOM 653 O O . LEU A 1 82 ? 26.115 4.492 -26.210 1.00 96.88 82 LEU A O 1
ATOM 657 N N . GLY A 1 83 ? 25.289 2.574 -25.375 1.00 93.62 83 GLY A N 1
ATOM 658 C CA . GLY A 1 83 ? 26.484 2.197 -24.620 1.00 93.62 83 GLY A CA 1
ATOM 659 C C . GLY A 1 83 ? 27.493 1.355 -25.403 1.00 93.62 83 GLY A C 1
ATOM 660 O O . GLY A 1 83 ? 28.662 1.332 -25.019 1.00 93.62 83 GLY A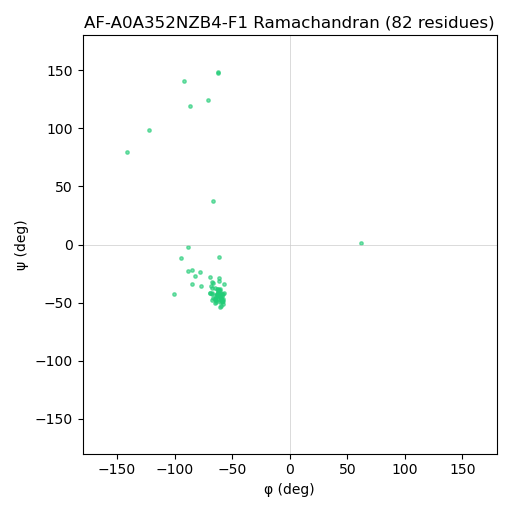 O 1
ATOM 661 N N . VAL A 1 84 ? 27.044 0.658 -26.453 1.00 82.81 84 VAL A N 1
ATOM 662 C CA . VAL A 1 84 ? 27.887 -0.050 -27.436 1.00 82.81 84 VAL A CA 1
ATOM 663 C C . VAL A 1 84 ? 28.300 0.913 -28.539 1.00 82.81 84 VAL A C 1
ATOM 665 O O . VAL A 1 84 ? 29.499 0.897 -28.892 1.00 82.81 84 VAL A O 1
#

Secondary structure (DSSP, 8-state):
---STTHHHHHHHHHHHHHHHHHHHHHHHHHH--TTTS--HHHHHHHHHHHHH-HHHHHHHHHHHHHHHHHHHHHHHHHHHHH-